Protein AF-A0A7V3K290-F1 (afdb_monomer_lite)

Sequence (64 aa):
MPHLGVPELLIILVIIIIIFGVGRLPEIGGAIGKGIREFRKAQEEPEKLPPAPSKEEKEETQAK

Secondary structure (DSSP, 8-state):
-----HHHHHHHHHHHHHHH-TTHHHHHHHHHHHHHHHHHHHHH-TT--PPP------------

Radius of gyration: 22.11 Å; chains: 1; bounding box: 65×49×41 Å

Structure (mmCIF, N/CA/C/O backbone):
data_AF-A0A7V3K290-F1
#
_entry.id   AF-A0A7V3K290-F1
#
loop_
_atom_site.group_PDB
_atom_site.id
_atom_site.type_symbol
_atom_site.label_atom_id
_atom_site.label_alt_id
_atom_site.label_comp_id
_atom_site.label_asym_id
_atom_site.label_entity_id
_atom_site.label_seq_id
_atom_site.pdbx_PDB_ins_code
_atom_site.Cartn_x
_atom_site.Cartn_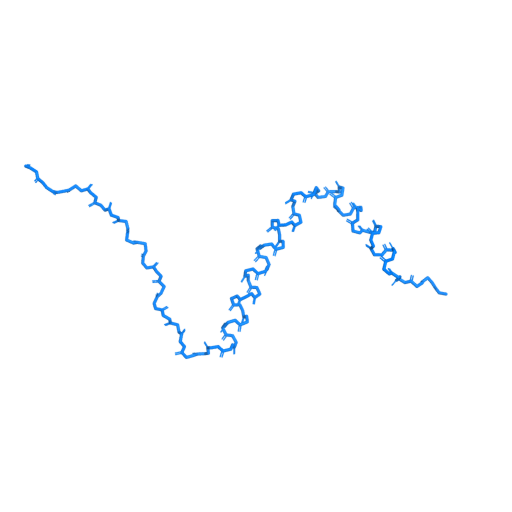y
_atom_site.Cartn_z
_atom_site.occupancy
_atom_site.B_iso_or_equiv
_atom_site.auth_seq_id
_atom_site.auth_comp_id
_atom_site.auth_asym_id
_atom_site.auth_atom_id
_atom_site.pdbx_PDB_model_num
ATOM 1 N N . MET A 1 1 ? 21.429 -21.310 -4.847 1.00 67.56 1 MET A N 1
ATOM 2 C CA . MET A 1 1 ? 19.952 -21.353 -4.789 1.00 67.56 1 MET A CA 1
ATOM 3 C C . MET A 1 1 ? 19.474 -19.954 -5.144 1.00 67.56 1 MET A C 1
ATOM 5 O O . MET A 1 1 ? 20.133 -19.028 -4.686 1.00 67.56 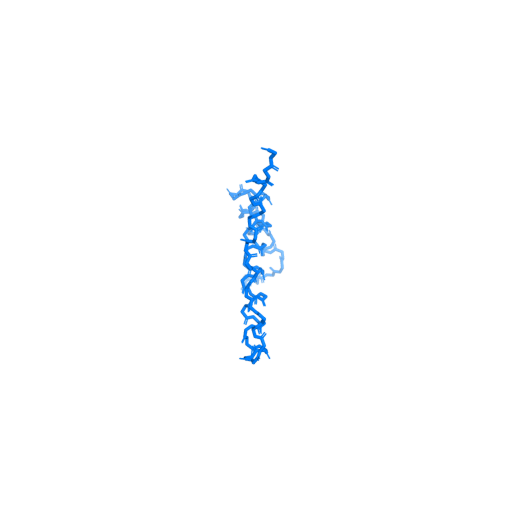1 MET A O 1
ATOM 9 N N . PRO A 1 2 ? 18.461 -19.760 -6.004 1.00 71.00 2 PRO A N 1
ATOM 10 C CA . PRO A 1 2 ? 17.937 -18.421 -6.254 1.00 71.00 2 PRO A CA 1
ATOM 11 C C . PRO A 1 2 ? 17.447 -17.850 -4.923 1.00 71.00 2 PRO A C 1
ATOM 13 O O . PRO A 1 2 ? 16.536 -18.391 -4.299 1.00 71.00 2 PRO A O 1
ATOM 16 N N . HIS A 1 3 ? 18.129 -16.818 -4.441 1.00 71.81 3 HIS A N 1
ATOM 17 C CA . HIS A 1 3 ? 17.724 -16.104 -3.246 1.00 71.81 3 HIS A CA 1
ATOM 18 C C . HIS A 1 3 ? 16.639 -15.135 -3.693 1.00 71.81 3 HIS A C 1
ATOM 20 O O . HIS A 1 3 ? 16.896 -14.278 -4.531 1.00 71.81 3 HIS A O 1
ATOM 26 N N . LEU A 1 4 ? 15.422 -15.309 -3.181 1.00 81.06 4 LEU A N 1
ATOM 27 C CA . LEU A 1 4 ? 14.359 -14.321 -3.338 1.00 81.06 4 LEU A CA 1
ATOM 28 C C . LEU A 1 4 ? 14.739 -13.107 -2.494 1.00 81.06 4 LEU A C 1
ATOM 30 O O . LEU A 1 4 ? 14.339 -12.976 -1.338 1.00 81.06 4 LEU A O 1
ATOM 34 N N . GLY A 1 5 ? 15.614 -12.279 -3.050 1.00 89.25 5 GLY A N 1
ATOM 35 C CA . GLY A 1 5 ? 16.020 -11.033 -2.451 1.00 89.25 5 GLY A CA 1
ATOM 36 C C . GLY A 1 5 ? 14.946 -9.971 -2.639 1.00 89.25 5 GLY A C 1
ATOM 37 O O . GLY A 1 5 ? 13.972 -10.119 -3.381 1.00 89.25 5 GLY A O 1
ATOM 38 N N . VAL A 1 6 ? 15.169 -8.842 -1.973 1.00 93.94 6 VAL A N 1
ATOM 39 C CA . VAL A 1 6 ? 14.396 -7.619 -2.202 1.00 93.94 6 VAL A CA 1
ATOM 40 C C . VAL A 1 6 ? 14.335 -7.236 -3.698 1.00 93.94 6 VAL A C 1
ATOM 42 O O . VAL A 1 6 ? 13.252 -6.845 -4.133 1.00 93.94 6 VAL A O 1
ATOM 45 N N . PRO A 1 7 ? 15.407 -7.378 -4.514 1.00 91.56 7 PRO A N 1
ATOM 46 C CA . PRO A 1 7 ? 15.359 -7.041 -5.941 1.00 91.56 7 PRO A CA 1
ATOM 47 C C . PRO A 1 7 ? 14.361 -7.883 -6.747 1.00 91.56 7 PRO A C 1
ATOM 49 O O . PRO A 1 7 ? 13.564 -7.329 -7.503 1.00 91.56 7 PRO A O 1
ATOM 52 N N . GLU A 1 8 ? 14.357 -9.206 -6.569 1.00 91.69 8 GLU A N 1
ATOM 53 C CA . GLU A 1 8 ? 13.448 -10.117 -7.272 1.00 91.69 8 GLU A CA 1
ATOM 54 C C . GLU A 1 8 ? 11.985 -9.841 -6.907 1.00 91.69 8 GLU A C 1
ATOM 56 O O . GLU A 1 8 ? 11.119 -9.809 -7.784 1.00 91.69 8 GLU A O 1
ATOM 61 N N . LEU A 1 9 ? 11.707 -9.574 -5.625 1.00 93.25 9 LEU A N 1
ATOM 62 C CA . LEU A 1 9 ? 10.363 -9.214 -5.169 1.00 93.25 9 LEU A CA 1
ATOM 63 C C . LEU A 1 9 ? 9.878 -7.905 -5.809 1.00 93.25 9 LEU A C 1
ATOM 65 O O . LEU A 1 9 ? 8.707 -7.790 -6.172 1.00 93.25 9 LEU A O 1
ATOM 69 N N . LEU A 1 10 ? 10.778 -6.935 -5.990 1.00 93.75 10 LEU A N 1
ATOM 70 C CA . LEU A 1 10 ? 10.473 -5.649 -6.616 1.00 93.75 10 LEU A CA 1
ATOM 71 C C . LEU A 1 10 ? 10.143 -5.823 -8.107 1.00 93.75 10 LEU A C 1
ATOM 73 O O . LEU A 1 10 ? 9.179 -5.234 -8.591 1.00 93.75 10 LEU A O 1
ATOM 77 N N . ILE A 1 11 ? 10.865 -6.692 -8.823 1.00 94.88 11 ILE A N 1
ATOM 78 C CA . ILE A 1 11 ? 10.557 -7.030 -10.225 1.00 94.88 11 ILE A CA 1
ATOM 79 C C . ILE A 1 11 ? 9.156 -7.643 -10.342 1.00 94.88 11 ILE A C 1
ATOM 81 O O . ILE A 1 11 ? 8.365 -7.226 -11.189 1.00 94.88 11 ILE A O 1
ATOM 85 N N . ILE A 1 12 ? 8.817 -8.595 -9.468 1.00 93.69 12 ILE A N 1
ATOM 86 C CA . ILE A 1 12 ? 7.485 -9.218 -9.447 1.00 93.69 12 ILE A CA 1
ATOM 87 C C . ILE A 1 12 ? 6.405 -8.169 -9.151 1.00 93.69 12 ILE A C 1
ATOM 89 O O . ILE A 1 12 ? 5.375 -8.132 -9.825 1.00 93.69 12 ILE A O 1
ATOM 93 N N . LEU A 1 13 ? 6.652 -7.280 -8.185 1.00 93.25 13 LEU A N 1
ATOM 94 C CA . LEU A 1 13 ? 5.740 -6.193 -7.838 1.00 93.25 13 LEU A CA 1
ATOM 95 C C . LEU A 1 13 ? 5.471 -5.270 -9.035 1.00 93.25 13 LEU A C 1
ATOM 97 O O . LEU A 1 13 ? 4.322 -4.911 -9.284 1.00 93.25 13 LEU A O 1
ATOM 101 N N . VAL A 1 14 ? 6.505 -4.923 -9.805 1.00 94.81 14 VAL A N 1
ATOM 102 C CA . VAL A 1 14 ? 6.362 -4.099 -11.015 1.00 94.81 14 VAL A CA 1
ATOM 103 C C . VAL A 1 14 ? 5.492 -4.799 -12.059 1.00 94.81 14 VAL A C 1
ATOM 105 O O . VAL A 1 14 ? 4.604 -4.166 -12.624 1.00 94.81 14 VAL A O 1
ATOM 108 N N . ILE A 1 15 ? 5.676 -6.104 -12.281 1.00 95.25 15 ILE A N 1
ATOM 109 C CA . ILE A 1 15 ? 4.845 -6.876 -13.221 1.00 95.25 15 ILE A CA 1
ATOM 110 C C . ILE A 1 15 ? 3.374 -6.869 -12.784 1.00 95.25 15 ILE A C 1
ATOM 112 O O . ILE A 1 15 ? 2.486 -6.611 -13.595 1.00 95.25 15 ILE A O 1
ATOM 116 N N . ILE A 1 16 ? 3.111 -7.096 -11.496 1.00 94.31 16 ILE A N 1
ATOM 117 C CA . ILE A 1 16 ? 1.761 -7.038 -10.915 1.00 94.31 16 ILE A CA 1
ATOM 118 C C . ILE A 1 16 ? 1.144 -5.652 -11.144 1.00 94.31 16 ILE A C 1
ATOM 120 O O . ILE A 1 16 ? 0.002 -5.545 -11.588 1.00 94.31 16 ILE A O 1
ATOM 124 N N . ILE A 1 17 ? 1.907 -4.586 -10.905 1.00 94.00 17 ILE A N 1
ATOM 125 C CA . ILE A 1 17 ? 1.466 -3.206 -11.133 1.00 94.00 17 ILE A CA 1
ATOM 126 C C . ILE A 1 17 ? 1.157 -2.939 -12.609 1.00 94.00 17 ILE A C 1
ATOM 128 O O . ILE A 1 17 ? 0.231 -2.189 -12.890 1.00 94.00 17 ILE A O 1
ATOM 132 N N . ILE A 1 18 ? 1.882 -3.532 -13.558 1.00 94.38 18 ILE A N 1
ATOM 133 C CA . ILE A 1 18 ? 1.579 -3.374 -14.989 1.00 94.38 18 ILE A CA 1
ATOM 134 C C . ILE A 1 18 ? 0.247 -4.050 -15.341 1.00 94.38 18 ILE A C 1
ATOM 136 O O . ILE A 1 18 ? -0.550 -3.474 -16.076 1.00 94.38 18 ILE A O 1
ATOM 140 N N . ILE A 1 19 ? -0.016 -5.241 -14.795 1.00 94.19 19 ILE A N 1
ATOM 141 C CA . ILE A 1 19 ? -1.248 -5.999 -15.065 1.00 94.19 19 ILE A CA 1
ATOM 142 C C . ILE A 1 19 ? -2.469 -5.314 -14.441 1.00 94.19 19 ILE A C 1
ATOM 144 O O . ILE A 1 19 ? -3.497 -5.155 -15.095 1.00 94.19 19 ILE A O 1
ATOM 148 N N . PHE A 1 20 ? -2.370 -4.918 -13.171 1.00 91.62 20 PHE A N 1
ATOM 149 C CA . PHE A 1 20 ? -3.491 -4.338 -12.428 1.00 91.62 20 PHE A CA 1
ATOM 150 C C . PHE A 1 20 ? -3.581 -2.810 -12.546 1.00 91.62 20 PHE A C 1
ATOM 152 O O . PHE A 1 20 ? -4.646 -2.239 -12.328 1.00 91.62 20 PHE A O 1
ATOM 159 N N . GLY A 1 21 ? -2.489 -2.136 -12.900 1.00 89.19 21 GLY A N 1
ATOM 160 C CA . GLY A 1 21 ? -2.354 -0.681 -12.910 1.00 89.19 21 GLY A CA 1
ATOM 161 C C . GLY A 1 21 ? -1.924 -0.094 -11.556 1.00 89.19 21 GLY A C 1
ATOM 162 O O . GLY A 1 21 ? -2.317 -0.566 -10.487 1.00 89.19 21 GLY A O 1
ATOM 163 N N . VAL A 1 22 ? -1.172 1.016 -11.596 1.00 87.56 22 VAL A N 1
ATOM 164 C CA . VAL A 1 22 ? -0.670 1.741 -10.403 1.00 87.56 22 VAL A CA 1
ATOM 165 C C . VAL A 1 22 ? -1.777 2.231 -9.461 1.00 87.56 22 VAL A C 1
ATOM 167 O O . VAL A 1 22 ? -1.538 2.390 -8.268 1.00 87.56 22 VAL A O 1
ATOM 170 N N . GLY A 1 23 ? -2.991 2.452 -9.975 1.00 87.75 23 GLY A N 1
ATOM 171 C CA . GLY A 1 23 ? -4.126 2.950 -9.192 1.00 87.75 23 GLY A CA 1
ATOM 172 C C . GLY A 1 23 ? -4.844 1.882 -8.361 1.00 87.75 23 GLY A C 1
ATOM 173 O O . GLY A 1 23 ? -5.449 2.214 -7.346 1.00 87.75 23 GLY A O 1
ATOM 174 N N . ARG A 1 24 ? -4.755 0.599 -8.737 1.00 89.12 24 ARG A N 1
ATOM 175 C CA . ARG A 1 24 ? -5.476 -0.483 -8.039 1.00 89.12 24 ARG A CA 1
ATOM 176 C C . ARG A 1 24 ? -4.814 -0.896 -6.732 1.00 89.12 24 ARG A C 1
ATOM 178 O O . ARG A 1 24 ? -5.500 -1.250 -5.779 1.00 89.12 24 ARG A O 1
ATOM 185 N N . LEU A 1 25 ? -3.488 -0.812 -6.662 1.00 90.12 25 LEU A N 1
ATOM 186 C CA . LEU A 1 25 ? -2.722 -1.136 -5.457 1.00 90.12 25 LEU A CA 1
ATOM 187 C C . LEU A 1 25 ? -3.133 -0.299 -4.224 1.00 90.12 25 LEU A C 1
ATOM 189 O O . LEU A 1 25 ? -3.425 -0.901 -3.190 1.00 90.12 25 LEU A O 1
ATOM 193 N N . PRO A 1 26 ? -3.202 1.049 -4.290 1.00 89.44 26 PRO A N 1
ATOM 194 C CA . PRO A 1 26 ? -3.638 1.863 -3.155 1.00 89.44 26 PRO A CA 1
ATOM 195 C C . PRO A 1 26 ? -5.132 1.709 -2.842 1.00 89.44 26 PRO A C 1
ATOM 197 O O . PRO A 1 26 ? -5.508 1.787 -1.676 1.00 89.44 26 PRO A O 1
ATOM 200 N N . GLU A 1 27 ? -5.980 1.448 -3.842 1.00 92.19 27 GLU A N 1
ATOM 201 C CA . GLU A 1 27 ? -7.412 1.177 -3.648 1.00 92.19 27 GLU A CA 1
ATOM 202 C C . GLU A 1 27 ? -7.620 -0.092 -2.801 1.00 92.19 27 GLU A C 1
ATOM 204 O O . GLU A 1 27 ? -8.277 -0.059 -1.756 1.00 92.19 27 GLU A O 1
ATOM 209 N N . ILE A 1 28 ? -6.969 -1.192 -3.197 1.00 92.19 28 ILE A N 1
ATOM 210 C CA . ILE A 1 28 ? -7.015 -2.481 -2.494 1.00 92.19 28 ILE A CA 1
ATOM 211 C C . ILE A 1 28 ? -6.332 -2.373 -1.125 1.00 92.19 28 ILE A C 1
ATOM 213 O O . ILE A 1 28 ? -6.892 -2.802 -0.117 1.00 92.19 28 ILE A O 1
ATOM 217 N N . GLY A 1 29 ? -5.148 -1.757 -1.060 1.00 93.38 29 GLY A N 1
ATOM 218 C CA . GLY A 1 29 ? -4.420 -1.545 0.191 1.00 93.38 29 GLY A CA 1
ATOM 219 C C . GLY A 1 29 ? -5.195 -0.683 1.190 1.00 93.38 29 GLY A C 1
ATOM 220 O O . GLY A 1 29 ? -5.187 -0.971 2.383 1.00 93.38 29 GLY A O 1
ATOM 221 N N . GLY A 1 30 ? -5.924 0.330 0.716 1.00 95.31 30 GLY A N 1
ATOM 222 C CA . GLY A 1 30 ? -6.792 1.162 1.545 1.00 95.31 30 GLY A CA 1
ATOM 223 C C . GLY A 1 30 ? -7.979 0.389 2.121 1.00 95.31 30 GLY A C 1
ATOM 224 O O . GLY A 1 30 ? -8.285 0.537 3.305 1.00 95.31 30 GLY A O 1
ATOM 225 N N . ALA A 1 31 ? -8.624 -0.463 1.319 1.00 95.00 31 ALA A N 1
ATOM 226 C CA . ALA A 1 31 ? -9.719 -1.319 1.779 1.00 95.00 31 ALA A CA 1
ATOM 227 C C . ALA A 1 31 ? -9.239 -2.361 2.804 1.00 95.00 31 ALA A C 1
ATOM 229 O O . ALA A 1 31 ? -9.809 -2.475 3.890 1.00 95.00 31 ALA A O 1
ATOM 230 N N . ILE A 1 32 ? -8.140 -3.059 2.499 1.00 96.12 32 ILE A N 1
ATOM 231 C CA . ILE A 1 32 ? -7.523 -4.041 3.400 1.00 96.12 32 ILE A CA 1
ATOM 232 C C . ILE A 1 32 ? -7.046 -3.361 4.688 1.00 96.12 32 ILE A C 1
ATOM 234 O O . ILE A 1 32 ? -7.306 -3.858 5.779 1.00 96.12 32 ILE A O 1
ATOM 238 N N . GLY A 1 33 ? -6.397 -2.199 4.589 1.00 95.25 33 GLY A N 1
ATOM 239 C CA . GLY A 1 33 ? -5.885 -1.459 5.741 1.00 95.25 33 GLY A CA 1
ATOM 240 C C . GLY A 1 33 ? -6.988 -1.005 6.697 1.00 95.25 33 GLY A C 1
ATOM 241 O O . GLY A 1 33 ? -6.824 -1.112 7.912 1.00 95.25 33 GLY A O 1
ATOM 242 N N . LYS A 1 34 ? -8.136 -0.55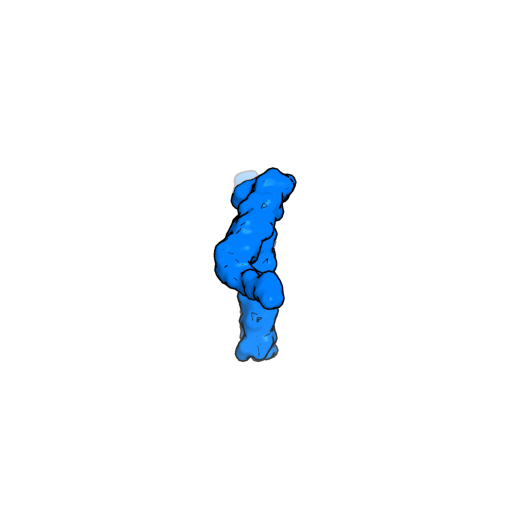9 6.168 1.00 95.19 34 LYS A N 1
ATOM 243 C CA . LYS A 1 34 ? -9.323 -0.256 6.984 1.00 95.19 34 LYS A CA 1
ATOM 244 C C . LYS A 1 34 ? -9.843 -1.502 7.699 1.00 95.19 34 LYS A C 1
ATOM 246 O O . LYS A 1 34 ? -10.014 -1.453 8.913 1.00 95.19 34 LYS A O 1
ATOM 251 N N . GLY A 1 35 ? -9.992 -2.619 6.984 1.00 95.81 35 GLY A N 1
ATOM 252 C CA . GLY A 1 35 ? -10.437 -3.885 7.574 1.00 95.81 35 GLY A CA 1
ATOM 253 C C . GLY A 1 35 ? -9.491 -4.398 8.663 1.00 95.81 35 GLY A C 1
ATOM 254 O O . GLY A 1 35 ? -9.935 -4.782 9.739 1.00 95.81 35 GLY A O 1
ATOM 255 N N . ILE A 1 36 ? -8.174 -4.325 8.438 1.00 95.62 36 ILE A N 1
ATOM 256 C CA . ILE A 1 36 ? -7.172 -4.679 9.452 1.00 95.62 36 ILE A CA 1
ATOM 257 C C . ILE A 1 36 ? -7.284 -3.746 10.659 1.00 95.62 36 ILE A C 1
ATOM 259 O O . ILE A 1 36 ? -7.251 -4.221 11.789 1.00 95.62 36 ILE A O 1
ATOM 263 N N . ARG A 1 37 ? -7.436 -2.432 10.454 1.00 93.19 37 ARG A N 1
ATOM 264 C CA . ARG A 1 37 ? -7.562 -1.459 11.549 1.00 93.19 37 ARG A CA 1
ATOM 265 C C . ARG A 1 37 ? -8.809 -1.702 12.397 1.00 93.19 37 ARG A C 1
ATOM 267 O O . ARG A 1 37 ? -8.720 -1.661 13.619 1.00 93.19 37 ARG A O 1
ATOM 274 N N . GLU A 1 38 ? -9.947 -1.966 11.766 1.00 92.00 38 GLU A N 1
ATOM 275 C CA . GLU A 1 38 ? -11.192 -2.321 12.454 1.00 92.00 38 GLU A CA 1
ATOM 276 C C . GLU A 1 38 ? -11.057 -3.655 13.194 1.00 92.00 38 GLU A C 1
ATOM 278 O O . GLU A 1 38 ? -11.452 -3.755 14.352 1.00 92.00 38 GLU A O 1
ATOM 283 N N . PHE A 1 39 ? -10.407 -4.646 12.577 1.00 92.50 39 PHE A N 1
ATOM 284 C CA . PHE A 1 39 ? -10.131 -5.936 13.203 1.00 92.50 39 PHE A CA 1
ATOM 285 C C . PHE A 1 39 ? -9.206 -5.813 14.419 1.00 92.50 39 PHE A C 1
ATOM 287 O O . PHE A 1 39 ? -9.461 -6.427 15.450 1.00 92.50 39 PHE A O 1
ATOM 294 N N . ARG A 1 40 ? -8.139 -5.008 14.325 1.00 91.19 40 ARG A N 1
ATOM 295 C CA . ARG A 1 40 ? -7.255 -4.700 15.462 1.00 91.19 40 ARG A CA 1
ATOM 296 C C . ARG A 1 40 ? -8.036 -4.012 16.581 1.00 91.19 40 ARG A C 1
ATOM 298 O O . ARG A 1 40 ? -7.974 -4.473 17.712 1.00 91.19 4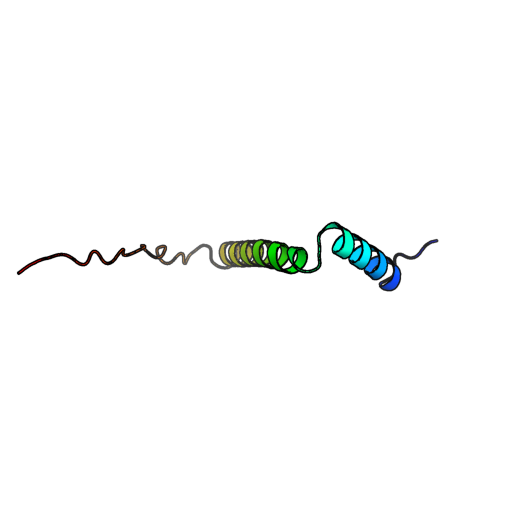0 ARG A O 1
ATOM 305 N N . LYS A 1 41 ? -8.843 -2.998 16.252 1.00 88.94 41 LYS A N 1
ATOM 306 C CA . LYS A 1 41 ? -9.667 -2.273 17.228 1.00 88.94 41 LYS A CA 1
ATOM 307 C C . LYS A 1 41 ? -10.667 -3.186 17.946 1.00 88.94 41 LYS A C 1
ATOM 309 O O . LYS A 1 41 ? -10.797 -3.101 19.158 1.00 88.94 41 LYS A O 1
ATOM 314 N N . ALA A 1 42 ? -11.325 -4.088 17.219 1.00 87.31 42 ALA A N 1
ATOM 315 C CA . ALA A 1 42 ? -12.240 -5.069 17.802 1.00 87.31 42 ALA A CA 1
ATOM 316 C C . ALA A 1 42 ? -11.531 -6.094 18.707 1.00 87.31 42 ALA A C 1
ATOM 318 O O . ALA A 1 42 ? -12.141 -6.603 19.642 1.00 87.31 42 ALA A O 1
ATOM 319 N N . GLN A 1 43 ? -10.257 -6.405 18.438 1.00 88.50 43 GLN A N 1
ATOM 320 C CA . GLN A 1 43 ? -9.456 -7.265 19.314 1.00 88.50 43 GLN A CA 1
ATOM 321 C C . GLN A 1 43 ? -8.917 -6.539 20.554 1.00 88.50 43 GLN A C 1
ATOM 323 O O . GLN A 1 43 ? -8.766 -7.178 21.591 1.00 88.50 43 GLN A O 1
ATOM 328 N N . GLU A 1 44 ? -8.620 -5.241 20.465 1.00 84.06 44 GLU A N 1
ATOM 329 C CA . GLU A 1 44 ? -8.069 -4.451 21.577 1.00 84.06 44 GLU A CA 1
ATOM 330 C C . GLU A 1 44 ? -9.149 -3.860 22.504 1.00 84.06 44 GLU A C 1
ATOM 332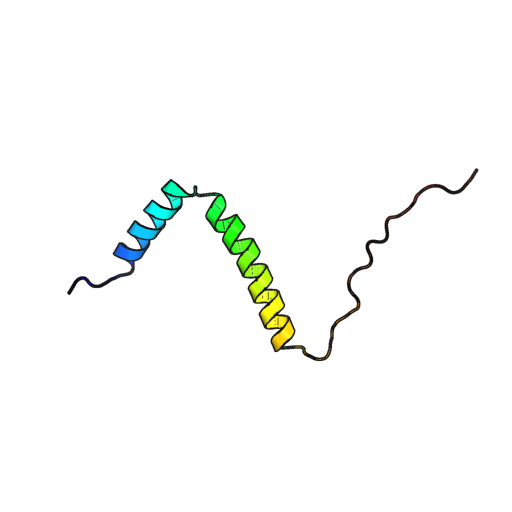 O O . GLU A 1 44 ? -8.907 -3.726 23.701 1.00 84.06 44 GLU A O 1
ATOM 337 N N . GLU A 1 45 ? -10.348 -3.549 21.997 1.00 68.62 45 GLU A N 1
ATOM 338 C CA . GLU A 1 45 ? -11.472 -3.004 22.778 1.00 68.62 45 GLU A CA 1
ATOM 339 C C . GLU A 1 45 ? -12.726 -3.901 22.681 1.00 68.62 45 GLU A C 1
ATOM 341 O O . GLU A 1 45 ? -13.663 -3.570 21.950 1.00 68.62 45 GLU A O 1
ATOM 346 N N . PRO A 1 46 ? -12.824 -5.007 23.44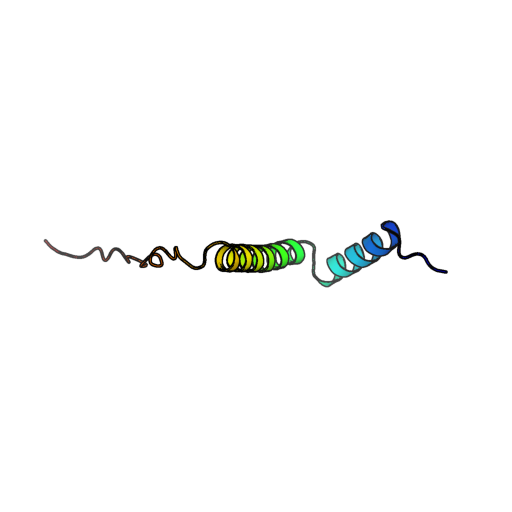6 1.00 62.47 46 PRO A N 1
ATOM 347 C CA . PRO A 1 46 ? -14.064 -5.787 23.520 1.00 62.47 46 PRO A CA 1
ATOM 348 C C . PRO A 1 46 ? -15.225 -5.046 24.218 1.00 62.47 46 PRO A C 1
ATOM 350 O O . PRO A 1 46 ? -16.361 -5.503 24.140 1.00 62.47 46 PRO A O 1
ATOM 353 N N . GLU A 1 47 ? -14.979 -3.911 24.890 1.00 58.50 47 GLU A N 1
ATOM 354 C CA . GLU A 1 47 ? -15.942 -3.313 25.837 1.00 58.50 47 GLU A CA 1
ATOM 355 C C . GLU A 1 47 ? -16.416 -1.885 25.496 1.00 58.50 47 GLU A C 1
ATOM 357 O O . GLU A 1 47 ? -17.220 -1.307 26.223 1.00 58.50 47 GLU A O 1
ATOM 362 N N . LYS A 1 48 ? -15.966 -1.283 24.385 1.00 58.88 48 LYS A N 1
ATOM 363 C CA . LYS A 1 48 ? -16.381 0.081 23.997 1.00 58.88 48 LYS A CA 1
ATOM 364 C C . LYS A 1 48 ? -16.735 0.180 22.518 1.00 58.88 48 LYS A C 1
ATOM 366 O O . LYS A 1 48 ? -16.024 0.785 21.722 1.00 58.88 48 LYS A O 1
ATOM 371 N N . LEU A 1 49 ? -17.891 -0.367 22.158 1.00 56.81 49 LEU A N 1
ATOM 372 C CA . LEU A 1 49 ? -18.605 0.051 20.953 1.00 56.81 49 LEU A CA 1
ATOM 373 C C . LEU A 1 49 ? -19.441 1.297 21.303 1.00 56.81 49 LEU A C 1
ATOM 375 O O . LEU A 1 49 ? -20.486 1.151 21.937 1.00 56.81 49 LEU A O 1
ATOM 379 N N . PRO A 1 50 ? -19.031 2.527 20.934 1.00 60.00 50 PRO A N 1
ATOM 380 C CA . PRO A 1 50 ? -19.990 3.620 20.844 1.00 60.00 50 PRO A CA 1
ATOM 381 C C . PRO A 1 50 ? -21.035 3.273 19.766 1.00 60.00 50 PRO A C 1
ATOM 383 O O . PRO A 1 50 ? -20.684 2.624 18.772 1.00 60.00 50 PRO A O 1
ATOM 386 N N . PRO A 1 51 ? -22.309 3.668 19.949 1.00 55.12 51 PRO A N 1
ATOM 387 C CA . PRO A 1 51 ? -23.365 3.387 18.985 1.00 55.12 51 PRO A CA 1
ATOM 388 C C . PRO A 1 51 ? -22.954 3.921 17.609 1.00 55.12 51 PRO A C 1
ATOM 390 O O . PRO A 1 51 ? -22.448 5.039 17.488 1.00 55.12 51 PRO A O 1
ATOM 393 N N . ALA A 1 52 ? -23.115 3.078 16.587 1.00 56.78 52 ALA A N 1
ATOM 394 C CA . ALA A 1 52 ? -22.844 3.410 15.195 1.00 56.78 52 ALA A CA 1
ATOM 395 C C . ALA A 1 52 ? -23.498 4.756 14.827 1.00 56.78 52 ALA A C 1
ATOM 397 O O . ALA A 1 52 ? -24.609 5.019 15.290 1.00 56.78 52 ALA A O 1
ATOM 398 N N . PRO A 1 53 ? -22.848 5.605 14.008 1.00 51.12 53 PRO A N 1
ATOM 399 C CA . PRO A 1 53 ? -23.417 6.888 13.638 1.00 51.12 53 PRO A CA 1
ATOM 400 C C . PRO A 1 53 ? -24.702 6.623 12.854 1.00 51.12 53 PRO A C 1
ATOM 402 O O . PRO A 1 53 ? -24.678 6.121 11.727 1.00 51.12 53 PRO A O 1
ATOM 405 N N . SER A 1 54 ? -25.833 6.934 13.479 1.00 51.31 54 SER A N 1
ATOM 406 C CA . SER A 1 54 ? -27.102 7.133 12.806 1.00 51.31 54 SER A CA 1
ATOM 407 C C . SER A 1 54 ? -26.861 8.158 11.705 1.00 51.31 54 SER A C 1
ATOM 409 O O . SER A 1 54 ? -26.428 9.285 11.947 1.00 51.31 54 SER A O 1
ATOM 411 N N . LYS A 1 55 ? -27.106 7.736 10.466 1.00 53.81 55 LYS A N 1
ATOM 412 C CA . LYS A 1 55 ? -27.340 8.649 9.357 1.00 53.81 55 LYS A CA 1
ATOM 413 C C . LYS A 1 55 ? -28.608 9.428 9.712 1.00 53.81 55 LYS A C 1
ATOM 415 O O . LYS A 1 55 ? -29.706 8.966 9.433 1.00 53.81 55 LYS A O 1
ATOM 420 N N . GLU A 1 56 ? -28.458 10.557 10.393 1.00 48.91 56 GLU A N 1
ATOM 421 C CA . GLU A 1 56 ? -29.499 11.577 10.453 1.00 48.91 56 GLU A CA 1
ATOM 422 C C . GLU A 1 56 ? -29.510 12.279 9.098 1.00 48.91 56 GLU A C 1
ATOM 424 O O . GLU A 1 56 ? -28.783 13.236 8.827 1.00 48.91 56 GLU A O 1
ATOM 429 N N . GLU A 1 57 ? -30.313 11.699 8.215 1.00 50.78 57 GLU A N 1
ATOM 430 C CA . GLU A 1 57 ? -30.933 12.373 7.090 1.00 50.78 57 GLU A CA 1
ATOM 431 C C . GLU A 1 57 ? -31.690 13.582 7.655 1.00 50.78 57 GLU A C 1
ATOM 433 O O . GLU A 1 57 ? -32.719 13.443 8.315 1.00 50.78 57 GLU A O 1
ATOM 438 N N . LYS A 1 58 ? -31.122 14.781 7.491 1.00 44.50 58 LYS A N 1
ATOM 439 C CA . LYS A 1 58 ? -31.839 16.027 7.761 1.00 44.50 58 LYS A CA 1
ATOM 440 C C . LYS A 1 58 ? -32.889 16.200 6.672 1.00 44.50 58 LYS A C 1
ATOM 442 O O . LYS A 1 58 ? -32.614 16.761 5.616 1.00 44.50 58 LYS A O 1
ATOM 447 N N . GLU A 1 59 ? -34.078 15.693 6.958 1.00 49.28 59 GLU A N 1
ATOM 448 C CA . GLU A 1 59 ? -35.323 16.049 6.293 1.00 49.28 59 GLU A CA 1
ATOM 449 C C . GLU A 1 59 ? -35.626 17.527 6.604 1.00 49.28 59 GLU A C 1
ATOM 451 O O . GLU A 1 59 ? -36.250 17.881 7.603 1.00 49.28 59 GLU A O 1
ATOM 456 N N . GLU A 1 60 ? -35.122 18.431 5.761 1.00 56.97 60 GLU A N 1
ATOM 457 C CA . GLU A 1 60 ? -35.775 19.720 5.545 1.00 56.97 60 GLU A CA 1
ATOM 458 C C . GLU A 1 60 ? -37.106 19.428 4.849 1.00 56.97 60 GLU A C 1
ATOM 460 O O . GLU A 1 60 ? -37.086 19.059 3.680 1.00 56.97 60 GLU A O 1
ATOM 465 N N . THR A 1 61 ? -38.241 19.555 5.547 1.00 47.16 61 THR A N 1
ATOM 466 C CA . THR A 1 61 ? -39.467 20.250 5.085 1.00 47.16 61 THR A CA 1
ATOM 467 C C . THR A 1 61 ? -40.548 20.220 6.180 1.00 47.16 61 THR A C 1
ATOM 469 O O . THR A 1 61 ? -41.360 19.306 6.250 1.00 47.16 61 THR A O 1
ATOM 472 N N . GLN A 1 62 ? -40.618 21.267 7.006 1.00 50.34 62 GLN A N 1
ATOM 473 C CA . GLN A 1 62 ? -41.824 21.680 7.743 1.00 50.34 62 GLN A CA 1
ATOM 474 C C . GLN A 1 62 ? -41.585 23.122 8.222 1.00 50.34 62 GLN A C 1
ATOM 476 O O . GLN A 1 62 ? -40.531 23.394 8.779 1.00 50.34 62 GLN A O 1
ATOM 481 N N . ALA A 1 63 ? -42.435 24.133 8.084 1.00 51.50 63 ALA A N 1
ATOM 482 C CA . ALA A 1 63 ? -43.678 24.390 7.374 1.00 51.50 63 ALA A CA 1
ATOM 483 C C . ALA A 1 63 ? -43.805 25.929 7.349 1.00 51.50 63 ALA A C 1
ATOM 485 O O . ALA A 1 63 ? -43.390 26.600 8.299 1.00 51.50 63 ALA A O 1
ATOM 486 N N . LYS A 1 64 ? -44.373 26.478 6.279 1.00 38.88 64 LYS A N 1
ATOM 487 C CA . LYS A 1 64 ? -44.981 27.810 6.256 1.00 38.88 64 LYS A CA 1
ATOM 488 C C . LYS A 1 64 ? -46.469 27.611 6.015 1.00 38.88 64 LYS A C 1
ATOM 490 O O . LYS A 1 64 ? -46.787 26.658 5.269 1.00 38.88 64 LYS A O 1
#

Foldseek 3Di:
DPDCDPVVVVVVVVVVCVVCPPVVVVVVVVVVVVVVVVVVVCVVPVDDDDPDDPPPPPPPDDDD

pLDDT: mean 78.97, std 18.28, range [38.88, 96.12]